Protein AF-A0A2Z2P612-F1 (afdb_monomer)

Secondary structure (DSSP, 8-state):
-EEEEEEEE-TT--TTGGG-EEEEESSHHHHHHHHHHHH-S-EEEEEEEES-GGGS-TTTTGGG---TTSSEEEES-GGG-

Sequence (81 aa):
MEIFWIEPTGPDLPQGAAFGMGVTARDLDDALALLRERLGPCEIGSSSRIRSMEEVEQNHVRPNMGNFLVRGIWYPNHSAW

Mean predicted aligned error: 4.03 Å

Foldseek 3Di:
DWWKWWAWDDDQFDPFNNVTWIFAAPDVVRRVVLCCVVGPDTHTPDMDTDPDPVVADDPPFVVQFADNVDGHIGPNNPVVD

pLDDT: mean 88.96, std 10.8, range [39.75, 98.12]

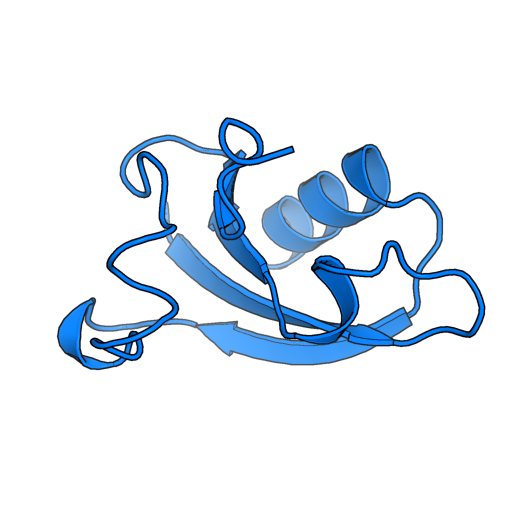Structure (mmCIF, N/CA/C/O backbone):
data_AF-A0A2Z2P612-F1
#
_entry.id   AF-A0A2Z2P612-F1
#
loop_
_atom_site.group_PDB
_atom_site.id
_atom_site.type_symbol
_atom_site.label_atom_id
_atom_site.label_alt_id
_atom_site.label_comp_id
_atom_site.label_asym_id
_atom_site.label_entity_id
_atom_site.label_seq_id
_atom_site.pdbx_PDB_ins_code
_atom_site.Cartn_x
_atom_site.Cartn_y
_atom_site.Cartn_z
_atom_site.occupancy
_atom_site.B_iso_or_equiv
_atom_site.auth_seq_id
_atom_site.auth_comp_id
_atom_site.auth_asym_id
_atom_site.auth_atom_id
_atom_site.pdbx_PDB_model_num
ATOM 1 N N . MET A 1 1 ? -10.158 -8.222 7.075 1.00 92.19 1 MET A N 1
ATOM 2 C CA . MET A 1 1 ? -9.258 -7.678 6.041 1.00 92.19 1 MET A CA 1
ATOM 3 C C . MET A 1 1 ? -8.656 -6.406 6.582 1.00 92.19 1 MET A C 1
ATOM 5 O O . MET A 1 1 ? -9.349 -5.658 7.264 1.00 92.19 1 MET A O 1
ATOM 9 N N . GLU A 1 2 ? -7.375 -6.219 6.325 1.00 96.69 2 GLU A N 1
ATOM 10 C CA . GLU A 1 2 ? -6.554 -5.104 6.773 1.00 96.69 2 GLU A CA 1
ATOM 11 C C . GLU A 1 2 ? -6.010 -4.377 5.545 1.00 96.69 2 GLU A C 1
ATOM 13 O O . GLU A 1 2 ? -5.909 -4.965 4.466 1.00 96.69 2 GLU A O 1
ATOM 18 N N . ILE A 1 3 ? -5.707 -3.093 5.709 1.00 97.25 3 ILE A N 1
ATOM 19 C CA . ILE A 1 3 ? -5.209 -2.234 4.638 1.00 97.25 3 ILE A CA 1
ATOM 20 C C . ILE A 1 3 ? -3.764 -1.883 4.966 1.00 97.25 3 ILE A C 1
ATOM 22 O O . ILE A 1 3 ? -3.453 -1.484 6.091 1.00 97.25 3 ILE A O 1
ATOM 26 N N . PHE A 1 4 ? -2.896 -2.031 3.977 1.00 97.56 4 PHE A N 1
ATOM 27 C CA . PHE A 1 4 ? -1.473 -1.774 4.083 1.00 97.56 4 PHE A CA 1
ATOM 28 C C . PHE A 1 4 ? -1.027 -0.780 3.020 1.00 97.56 4 PHE A C 1
ATOM 30 O O . PHE A 1 4 ? -1.504 -0.809 1.882 1.00 97.56 4 PHE A O 1
ATOM 37 N N . TRP A 1 5 ? -0.081 0.064 3.410 1.00 96.94 5 TRP A N 1
ATOM 38 C CA . TRP A 1 5 ? 0.795 0.778 2.499 1.00 96.94 5 TRP A CA 1
ATOM 39 C C . TRP A 1 5 ? 2.159 0.103 2.532 1.00 96.94 5 TRP A C 1
ATOM 41 O O . TRP A 1 5 ? 2.706 -0.133 3.612 1.00 96.94 5 TRP A O 1
ATOM 51 N N . ILE A 1 6 ? 2.683 -0.264 1.369 1.00 96.12 6 ILE A N 1
ATOM 52 C CA . ILE A 1 6 ? 3.936 -1.011 1.272 1.00 96.12 6 ILE A CA 1
ATOM 53 C C . ILE A 1 6 ? 4.816 -0.364 0.218 1.00 96.12 6 ILE A C 1
ATOM 55 O O . ILE A 1 6 ? 4.384 -0.160 -0.913 1.00 96.12 6 ILE A O 1
ATOM 59 N N . GLU A 1 7 ? 6.057 -0.080 0.584 1.00 94.56 7 GLU A N 1
ATOM 60 C CA . GLU A 1 7 ? 7.057 0.517 -0.294 1.00 94.56 7 GLU A CA 1
ATOM 61 C C . GLU A 1 7 ? 8.072 -0.561 -0.673 1.00 94.56 7 GLU A C 1
ATOM 63 O O . GLU A 1 7 ? 8.980 -0.860 0.113 1.00 94.56 7 GLU A O 1
ATOM 68 N N . PRO A 1 8 ? 7.907 -1.210 -1.841 1.00 92.19 8 PRO A N 1
ATOM 69 C CA . PRO A 1 8 ? 8.905 -2.141 -2.326 1.00 92.19 8 PRO A CA 1
ATOM 70 C C . PRO A 1 8 ? 10.175 -1.380 -2.722 1.00 92.19 8 PRO A C 1
ATOM 72 O O . PRO A 1 8 ? 10.125 -0.238 -3.178 1.00 92.19 8 PRO A O 1
ATOM 75 N N . THR A 1 9 ? 11.321 -2.037 -2.586 1.00 89.81 9 THR A N 1
ATOM 76 C CA . THR A 1 9 ? 12.628 -1.522 -3.003 1.00 89.81 9 THR A CA 1
ATOM 77 C C . THR A 1 9 ? 13.328 -2.527 -3.910 1.00 89.81 9 THR A C 1
ATOM 79 O O . THR A 1 9 ? 13.146 -3.740 -3.792 1.00 89.81 9 THR A O 1
ATOM 82 N N . GLY A 1 10 ? 14.120 -2.021 -4.852 1.00 83.94 10 GLY A N 1
ATOM 83 C CA . GLY A 1 10 ? 14.887 -2.851 -5.773 1.00 83.94 10 GLY A CA 1
ATOM 84 C C . GLY A 1 10 ? 15.204 -2.135 -7.087 1.00 83.94 10 GLY A C 1
ATOM 85 O O . GLY A 1 10 ? 14.535 -1.157 -7.425 1.00 83.94 10 GLY A O 1
ATOM 86 N N . PRO A 1 11 ? 16.219 -2.610 -7.826 1.00 77.25 11 PRO A N 1
ATOM 87 C CA . PRO A 1 11 ? 16.663 -1.980 -9.070 1.00 77.25 11 PRO A CA 1
ATOM 88 C C . PRO A 1 11 ? 15.658 -2.129 -10.223 1.00 77.25 11 PRO A C 1
ATOM 90 O O . PRO A 1 11 ? 15.603 -1.258 -11.085 1.00 77.25 11 PRO A O 1
ATOM 93 N N . ASP A 1 12 ? 14.839 -3.185 -10.210 1.00 82.81 12 ASP A N 1
ATOM 94 C CA . ASP A 1 12 ? 13.975 -3.576 -11.336 1.00 82.81 12 ASP A CA 1
ATOM 95 C C . ASP A 1 12 ? 12.476 -3.384 -11.049 1.00 82.81 12 ASP A C 1
ATOM 97 O O . ASP A 1 12 ? 11.619 -4.063 -11.620 1.00 82.81 12 ASP A O 1
ATOM 101 N N . LEU A 1 13 ? 12.127 -2.473 -10.136 1.00 82.38 13 LEU A N 1
ATOM 102 C CA . LEU A 1 13 ? 10.724 -2.207 -9.833 1.00 82.38 13 LEU A CA 1
ATOM 103 C C . LEU A 1 13 ? 10.017 -1.520 -11.010 1.00 82.38 13 LEU A C 1
ATOM 105 O O . LEU A 1 13 ? 10.542 -0.556 -11.573 1.00 82.38 13 LEU A O 1
ATOM 109 N N . PRO A 1 14 ? 8.779 -1.932 -11.343 1.00 81.31 14 PRO A N 1
ATOM 110 C CA . PRO A 1 14 ? 7.931 -1.173 -12.251 1.00 81.31 14 PRO A CA 1
ATOM 111 C C . PRO A 1 14 ? 7.791 0.282 -11.786 1.00 81.31 14 PRO A C 1
ATOM 113 O O . PRO A 1 14 ? 7.644 0.540 -10.592 1.00 81.31 14 PRO A O 1
ATOM 116 N N . GLN A 1 15 ? 7.770 1.230 -12.729 1.00 72.06 15 GLN A N 1
ATOM 117 C CA . GLN A 1 15 ? 7.836 2.675 -12.454 1.00 72.06 15 GLN A CA 1
ATOM 118 C C . GLN A 1 15 ? 6.762 3.181 -11.467 1.00 72.06 15 GLN A C 1
ATOM 120 O O . GLN A 1 15 ? 6.999 4.152 -10.760 1.00 72.06 15 GLN A O 1
ATOM 125 N N . GLY A 1 16 ? 5.606 2.513 -11.364 1.00 74.25 16 GLY A N 1
ATOM 126 C CA . GLY A 1 16 ? 4.559 2.846 -10.387 1.00 74.25 16 GLY A CA 1
ATOM 127 C C . GLY A 1 16 ? 4.728 2.225 -8.997 1.00 74.25 16 GLY A C 1
ATOM 128 O O . GLY A 1 16 ? 4.158 2.739 -8.044 1.00 74.25 16 GLY A O 1
ATOM 129 N N . ALA A 1 17 ? 5.500 1.145 -8.865 1.00 78.75 17 ALA A N 1
ATOM 130 C CA . ALA A 1 17 ? 5.678 0.432 -7.600 1.00 78.75 17 ALA A CA 1
ATOM 131 C C . ALA A 1 17 ? 6.674 1.129 -6.663 1.00 78.75 17 ALA A C 1
ATOM 133 O O . ALA A 1 17 ? 6.544 1.028 -5.446 1.00 78.75 17 ALA A O 1
ATOM 134 N N . ALA A 1 18 ? 7.626 1.883 -7.220 1.00 79.19 18 ALA A N 1
ATOM 135 C CA . ALA A 1 18 ? 8.611 2.644 -6.449 1.00 79.19 18 ALA A CA 1
ATOM 136 C C . ALA A 1 18 ? 7.988 3.743 -5.563 1.00 79.19 18 ALA A C 1
ATOM 138 O O . ALA A 1 18 ? 8.630 4.214 -4.631 1.00 79.19 18 ALA A O 1
ATOM 139 N N . PHE A 1 19 ? 6.743 4.146 -5.840 1.00 82.81 19 PHE A N 1
ATOM 140 C CA . PHE A 1 19 ? 6.023 5.178 -5.086 1.00 82.81 19 PHE A CA 1
ATOM 141 C C . PHE A 1 19 ? 5.133 4.621 -3.972 1.00 82.81 19 PHE A C 1
ATOM 143 O O . PHE A 1 19 ? 4.380 5.379 -3.367 1.00 82.81 19 PHE A O 1
ATOM 150 N N . GLY A 1 20 ? 5.205 3.316 -3.712 1.00 91.94 20 GLY A N 1
ATOM 151 C CA . GLY A 1 20 ? 4.364 2.644 -2.735 1.00 91.94 20 GLY A CA 1
ATOM 152 C C . GLY A 1 20 ? 3.091 2.055 -3.337 1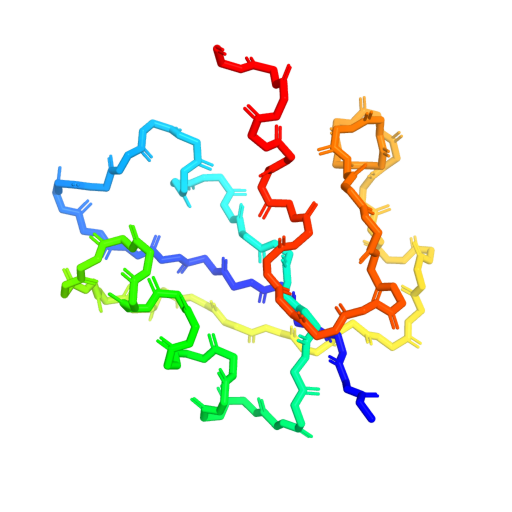.00 91.94 20 GLY A C 1
ATOM 153 O O . GLY A 1 20 ? 2.614 2.438 -4.407 1.00 91.94 20 GLY A O 1
ATOM 154 N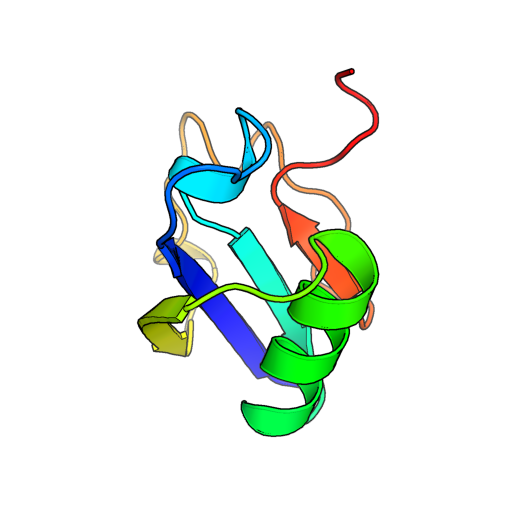 N . MET A 1 21 ? 2.569 1.058 -2.634 1.00 94.38 21 MET A N 1
ATOM 155 C CA . MET A 1 21 ? 1.496 0.188 -3.085 1.00 94.38 21 MET A CA 1
ATOM 156 C C . MET A 1 21 ? 0.429 0.092 -2.001 1.00 94.38 21 MET A C 1
ATOM 158 O O . MET A 1 21 ? 0.720 -0.222 -0.844 1.00 94.38 21 MET A O 1
ATOM 162 N N . GLY A 1 22 ? -0.819 0.321 -2.396 1.00 95.94 22 GLY A N 1
ATOM 163 C CA . GLY A 1 22 ? -1.979 0.118 -1.542 1.00 95.94 22 GLY A CA 1
ATOM 164 C C . GLY A 1 22 ? -2.477 -1.314 -1.670 1.00 95.94 22 GLY A C 1
ATOM 165 O O . GLY A 1 22 ? -2.817 -1.748 -2.773 1.00 95.94 22 GLY A O 1
ATOM 166 N N . VAL A 1 23 ? -2.532 -2.049 -0.559 1.00 97.00 23 VAL A N 1
ATOM 167 C CA . VAL A 1 23 ? -2.934 -3.462 -0.547 1.00 97.00 23 VAL A CA 1
ATOM 168 C C . VAL A 1 23 ? -3.993 -3.709 0.515 1.00 97.00 23 VAL A C 1
ATOM 170 O O . VAL A 1 23 ? -3.849 -3.280 1.656 1.00 97.00 23 VAL A O 1
ATOM 173 N N . THR A 1 24 ? -5.050 -4.430 0.159 1.00 97.75 24 THR A N 1
ATOM 174 C CA . THR A 1 24 ? -6.007 -4.970 1.126 1.00 97.75 24 THR A CA 1
ATOM 175 C C . THR A 1 24 ? -5.819 -6.478 1.204 1.0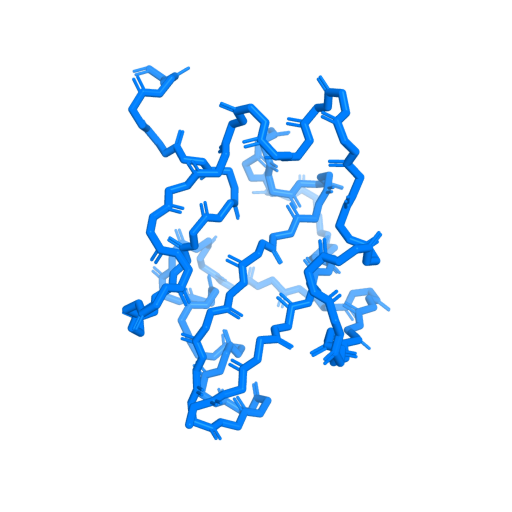0 97.75 24 THR A C 1
ATOM 177 O O . THR A 1 24 ? -5.938 -7.179 0.200 1.00 97.75 24 THR A O 1
ATOM 180 N N . ALA A 1 25 ? -5.529 -6.990 2.397 1.00 98.06 25 ALA A N 1
ATOM 181 C CA . ALA A 1 25 ? -5.157 -8.387 2.616 1.00 98.06 25 ALA A CA 1
ATOM 182 C C . ALA A 1 25 ? -5.718 -8.929 3.940 1.00 98.06 25 ALA A C 1
ATOM 184 O O . ALA A 1 25 ? -6.427 -8.230 4.667 1.00 98.06 25 ALA A O 1
ATOM 185 N N . ARG A 1 26 ? -5.473 -10.204 4.248 1.00 98.12 26 ARG A N 1
ATOM 186 C CA . ARG A 1 26 ? -5.850 -10.793 5.547 1.00 98.12 26 ARG A CA 1
ATOM 187 C C . ARG A 1 26 ? -4.919 -10.354 6.676 1.00 98.12 26 ARG A C 1
ATOM 189 O O . ARG A 1 26 ? -5.413 -10.073 7.762 1.00 98.12 26 ARG A O 1
ATOM 196 N N . ASP A 1 27 ? -3.632 -10.268 6.372 1.00 97.94 27 ASP A N 1
ATOM 197 C CA . ASP A 1 27 ? -2.519 -9.903 7.246 1.00 97.94 27 ASP A CA 1
ATOM 198 C C . ASP A 1 27 ? -1.348 -9.386 6.379 1.00 97.94 27 ASP A C 1
ATOM 200 O O . ASP A 1 27 ? -1.481 -9.254 5.155 1.00 97.94 27 ASP A O 1
ATOM 204 N N . LEU A 1 28 ? -0.212 -9.060 7.007 1.00 97.50 28 LEU A N 1
ATOM 205 C CA . LEU A 1 28 ? 0.968 -8.551 6.303 1.00 97.50 28 LEU A CA 1
ATOM 206 C C . LEU A 1 28 ? 1.569 -9.593 5.347 1.00 97.50 28 LEU A C 1
ATOM 208 O O . LEU A 1 28 ? 1.943 -9.237 4.233 1.00 97.50 28 LEU A O 1
ATOM 212 N N . ASP A 1 29 ? 1.630 -10.868 5.733 1.00 97.38 29 ASP A N 1
ATOM 213 C CA . ASP A 1 29 ? 2.210 -11.923 4.892 1.00 97.38 29 ASP A CA 1
ATOM 214 C C . ASP A 1 29 ? 1.396 -12.127 3.605 1.00 97.38 29 ASP A C 1
ATOM 216 O O . ASP A 1 29 ? 1.959 -12.227 2.512 1.00 97.38 29 ASP A O 1
ATOM 220 N N . ASP A 1 30 ? 0.066 -12.100 3.711 1.00 98.00 30 ASP A N 1
ATOM 221 C CA . ASP A 1 30 ? -0.862 -12.133 2.581 1.00 98.00 30 ASP A CA 1
ATOM 222 C C . ASP A 1 30 ? -0.695 -10.898 1.675 1.00 98.00 30 ASP A C 1
ATOM 224 O O . ASP A 1 30 ? -0.758 -11.019 0.450 1.00 98.00 30 ASP A O 1
ATOM 228 N N . ALA A 1 31 ? -0.430 -9.718 2.250 1.00 97.25 31 ALA A N 1
ATOM 229 C CA . ALA A 1 31 ? -0.160 -8.497 1.488 1.00 97.25 31 ALA A CA 1
ATOM 230 C C . ALA A 1 31 ? 1.166 -8.579 0.711 1.00 97.25 31 ALA A C 1
ATOM 232 O O . ALA A 1 31 ? 1.227 -8.221 -0.467 1.00 97.25 31 ALA A O 1
ATOM 233 N N . LEU A 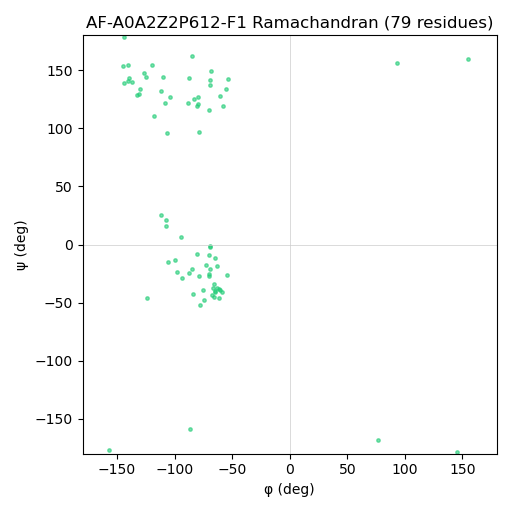1 32 ? 2.219 -9.098 1.347 1.00 96.00 32 LEU A N 1
ATOM 234 C CA . LEU A 1 32 ? 3.525 -9.301 0.719 1.00 96.00 32 LEU A CA 1
ATOM 235 C C . LEU A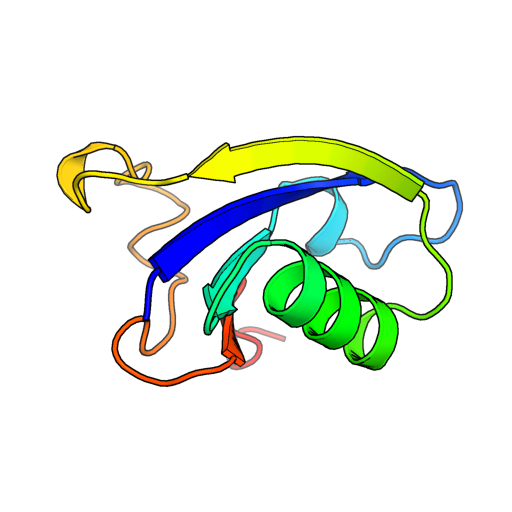 1 32 ? 3.471 -10.366 -0.380 1.00 96.00 32 LEU A C 1
ATOM 237 O O . LEU A 1 32 ? 4.120 -10.214 -1.416 1.00 96.00 32 LEU A O 1
ATOM 241 N N . ALA A 1 33 ? 2.687 -11.429 -0.185 1.00 95.94 33 ALA A N 1
ATOM 242 C CA . ALA A 1 33 ? 2.466 -12.450 -1.204 1.00 95.94 33 ALA A CA 1
ATOM 243 C C . ALA A 1 33 ? 1.803 -11.861 -2.460 1.00 95.94 33 ALA A C 1
ATOM 245 O O . ALA A 1 33 ? 2.292 -12.092 -3.565 1.00 95.94 33 ALA A O 1
ATOM 246 N N . LEU A 1 34 ? 0.762 -11.035 -2.289 1.00 95.31 34 LEU A N 1
ATOM 247 C CA . LEU A 1 34 ? 0.093 -10.330 -3.391 1.00 95.31 34 LEU A CA 1
ATOM 248 C C . LEU A 1 34 ? 1.050 -9.415 -4.170 1.00 95.31 34 LEU A C 1
ATOM 250 O O . LEU A 1 34 ? 1.003 -9.366 -5.399 1.00 95.31 34 LEU A O 1
ATOM 254 N N . LEU A 1 35 ? 1.939 -8.703 -3.473 1.00 93.00 35 LEU A N 1
ATOM 255 C CA . LEU A 1 35 ? 2.936 -7.853 -4.128 1.00 93.00 35 LEU A CA 1
ATOM 256 C C . LEU A 1 35 ? 3.949 -8.652 -4.932 1.00 93.00 35 LEU A C 1
ATOM 258 O O . LEU A 1 35 ? 4.229 -8.295 -6.073 1.00 93.00 35 LEU A O 1
ATOM 262 N N . ARG A 1 36 ? 4.473 -9.742 -4.369 1.00 92.19 36 ARG A N 1
ATOM 263 C CA . ARG A 1 36 ? 5.444 -10.601 -5.058 1.00 92.19 36 ARG A CA 1
ATOM 264 C C . ARG A 1 36 ? 4.840 -11.301 -6.270 1.00 92.19 36 ARG A C 1
ATOM 266 O O . ARG A 1 36 ? 5.527 -11.467 -7.270 1.00 92.19 36 ARG A O 1
ATOM 273 N N . GLU A 1 37 ? 3.562 -11.665 -6.211 1.00 92.44 37 GLU A N 1
ATOM 274 C CA . GLU A 1 37 ? 2.831 -12.195 -7.367 1.00 92.44 37 GLU A CA 1
ATOM 275 C C . GLU A 1 37 ? 2.767 -11.168 -8.509 1.00 92.44 37 GLU A C 1
ATOM 277 O O . GLU A 1 37 ? 2.915 -11.523 -9.677 1.00 92.44 37 GLU A O 1
ATOM 282 N N . ARG A 1 38 ? 2.599 -9.880 -8.180 1.00 89.56 38 ARG A N 1
ATOM 283 C CA . ARG A 1 38 ? 2.456 -8.805 -9.171 1.00 89.56 38 ARG A CA 1
ATOM 284 C C . ARG A 1 38 ? 3.780 -8.256 -9.703 1.00 89.56 38 ARG A C 1
ATOM 286 O O . ARG A 1 38 ? 3.861 -7.942 -10.891 1.00 89.56 38 ARG A O 1
ATOM 293 N N . LEU A 1 39 ? 4.757 -8.056 -8.823 1.00 88.38 39 LEU A N 1
ATOM 294 C CA . LEU A 1 39 ? 6.023 -7.371 -9.105 1.00 88.38 39 LEU A CA 1
ATOM 295 C C . LEU A 1 39 ? 7.177 -8.349 -9.359 1.00 88.38 39 LEU A C 1
ATOM 297 O O . LEU A 1 39 ? 8.226 -7.936 -9.840 1.00 88.38 39 LEU A O 1
ATOM 301 N N . GLY A 1 40 ? 6.994 -9.630 -9.034 1.00 88.12 40 GLY A N 1
ATOM 302 C CA . GLY A 1 40 ? 8.092 -10.579 -8.918 1.00 88.12 40 GLY A CA 1
ATOM 303 C C . GLY A 1 40 ? 8.879 -10.401 -7.611 1.00 88.12 40 GLY A C 1
ATOM 304 O O . GLY A 1 40 ? 8.426 -9.722 -6.680 1.00 88.12 40 GLY A O 1
ATOM 305 N N . PRO A 1 41 ? 10.056 -11.042 -7.502 1.00 86.62 41 PRO A N 1
ATOM 306 C CA . PRO A 1 41 ? 10.934 -10.891 -6.347 1.00 86.62 41 PRO A CA 1
ATOM 307 C C . PRO A 1 41 ? 11.323 -9.421 -6.133 1.00 86.62 41 PRO A C 1
ATOM 309 O O . PRO A 1 41 ? 11.949 -8.806 -6.989 1.00 86.62 41 PRO A O 1
ATOM 312 N N . CYS A 1 42 ? 10.957 -8.867 -4.979 1.00 87.44 42 CYS A N 1
ATOM 313 C CA . CYS A 1 42 ? 11.312 -7.515 -4.557 1.00 87.44 42 CYS A CA 1
ATOM 314 C C . CYS A 1 42 ? 11.651 -7.497 -3.064 1.00 87.44 42 CYS A C 1
ATOM 316 O O . CYS A 1 42 ? 11.184 -8.349 -2.293 1.00 87.44 42 CYS A O 1
ATOM 318 N N . GLU A 1 43 ? 12.465 -6.524 -2.665 1.00 91.12 43 GLU A N 1
ATOM 319 C CA . GLU A 1 43 ? 12.672 -6.201 -1.259 1.00 91.12 43 GLU A CA 1
ATOM 320 C C . GLU A 1 43 ? 11.575 -5.248 -0.779 1.00 91.12 43 GLU A C 1
ATOM 322 O O . GLU A 1 43 ? 10.865 -4.634 -1.576 1.00 91.12 43 GLU A O 1
ATOM 327 N N . ILE A 1 44 ? 11.412 -5.151 0.537 1.00 93.12 44 ILE A N 1
ATOM 328 C CA . ILE A 1 44 ? 10.409 -4.294 1.165 1.00 93.12 44 ILE A CA 1
ATOM 329 C C . ILE A 1 44 ? 11.161 -3.270 1.998 1.00 93.12 44 ILE A C 1
ATOM 331 O O . ILE A 1 44 ? 11.772 -3.630 3.003 1.00 93.12 44 ILE A O 1
ATOM 335 N N . GLY A 1 45 ? 11.126 -2.009 1.573 1.00 91.44 45 GLY A N 1
ATOM 336 C CA . GLY A 1 45 ? 11.753 -0.912 2.302 1.00 91.44 45 GLY A CA 1
ATOM 337 C C . GLY A 1 45 ? 10.947 -0.541 3.538 1.00 91.44 45 GLY A C 1
ATOM 338 O O . GLY A 1 45 ? 11.491 -0.443 4.637 1.00 91.44 45 GLY A O 1
ATOM 339 N N . SER A 1 46 ? 9.632 -0.379 3.376 1.00 94.12 46 SER A N 1
ATOM 340 C CA . SER A 1 46 ? 8.727 -0.082 4.483 1.00 94.12 46 SER A CA 1
ATOM 341 C C . SER A 1 46 ? 7.366 -0.753 4.299 1.00 94.12 46 SER A C 1
ATOM 343 O O . SER A 1 46 ? 6.930 -1.062 3.187 1.00 94.12 46 SER A O 1
ATOM 345 N N . SER A 1 47 ? 6.690 -1.013 5.417 1.00 95.75 47 SER A N 1
ATOM 346 C CA . SER A 1 47 ? 5.283 -1.405 5.417 1.00 95.75 47 SER A CA 1
ATOM 347 C C . SER A 1 47 ? 4.583 -0.804 6.626 1.00 95.75 47 SER A C 1
ATOM 349 O O . SER A 1 47 ? 5.133 -0.771 7.730 1.00 95.75 47 SER A O 1
ATOM 351 N N . SER A 1 48 ? 3.369 -0.312 6.421 1.00 96.38 48 SER A N 1
ATOM 352 C CA . SER A 1 48 ? 2.544 0.247 7.481 1.00 96.38 48 SER A CA 1
ATOM 353 C C . SER A 1 48 ? 1.095 -0.179 7.304 1.00 96.38 48 SER A C 1
ATOM 355 O O . SER A 1 48 ? 0.575 -0.310 6.195 1.00 96.38 48 SER A O 1
ATOM 357 N N . ARG A 1 49 ? 0.428 -0.434 8.429 1.00 97.25 49 ARG A N 1
ATOM 358 C CA . ARG A 1 49 ? -1.010 -0.677 8.449 1.00 97.25 49 ARG A CA 1
ATOM 359 C C . ARG A 1 49 ? -1.737 0.662 8.473 1.00 97.25 49 ARG A C 1
ATOM 361 O O . ARG A 1 49 ? -1.535 1.440 9.403 1.00 97.25 49 ARG A O 1
ATOM 368 N N . ILE A 1 50 ? -2.630 0.862 7.513 1.00 95.88 50 ILE A N 1
ATOM 369 C CA . ILE A 1 50 ? -3.535 2.009 7.452 1.00 95.88 50 ILE A CA 1
ATOM 370 C C . ILE A 1 50 ? -4.700 1.738 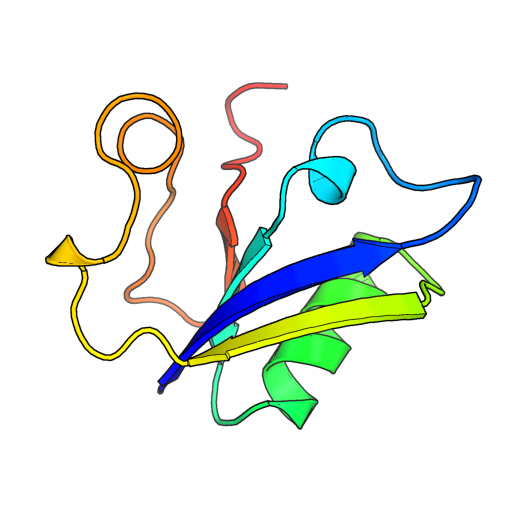8.411 1.00 95.88 50 ILE A C 1
ATOM 372 O O . ILE A 1 50 ? -5.394 0.724 8.281 1.00 95.88 50 ILE A O 1
ATOM 376 N N . ARG A 1 51 ? -4.907 2.612 9.404 1.00 93.25 51 ARG A N 1
ATOM 377 C CA . ARG A 1 51 ? -6.012 2.476 10.376 1.00 93.25 51 ARG A CA 1
ATOM 378 C C . ARG A 1 51 ? -7.247 3.261 9.944 1.00 93.25 51 ARG A C 1
ATOM 380 O O . ARG A 1 51 ? -8.361 2.855 10.265 1.00 93.25 51 ARG A O 1
ATOM 387 N N . SER A 1 52 ? -7.047 4.341 9.198 1.00 91.38 52 SER A N 1
ATOM 388 C CA . SER A 1 52 ? -8.085 5.182 8.612 1.00 91.38 52 SER A CA 1
ATOM 389 C C . SER A 1 52 ? -7.737 5.544 7.172 1.00 91.38 52 SER A C 1
ATOM 391 O O . SER A 1 52 ? -6.601 5.893 6.868 1.00 91.38 52 SER A O 1
ATOM 393 N N . MET A 1 53 ? -8.733 5.551 6.283 1.00 87.19 53 MET A N 1
ATOM 394 C CA . MET A 1 53 ? -8.553 6.024 4.902 1.00 87.19 53 MET A CA 1
ATOM 395 C C . MET A 1 53 ? -8.225 7.522 4.811 1.00 87.19 53 MET A C 1
ATOM 397 O O . MET A 1 53 ? -7.825 7.992 3.751 1.00 87.19 53 MET A O 1
ATOM 401 N N . GLU A 1 54 ? -8.369 8.270 5.906 1.00 89.56 54 GLU A N 1
ATOM 402 C CA . GLU A 1 54 ? -7.897 9.655 6.009 1.00 89.56 54 GLU A CA 1
ATOM 403 C C . GLU A 1 54 ? -6.364 9.758 6.032 1.00 89.56 54 GLU A C 1
ATOM 405 O O . GLU A 1 54 ? -5.828 10.809 5.692 1.00 89.56 54 GLU A O 1
ATOM 410 N N . GLU A 1 55 ? -5.658 8.674 6.381 1.00 88.38 55 GLU A N 1
ATOM 411 C CA . GLU A 1 55 ? -4.190 8.591 6.320 1.00 88.38 55 GLU A CA 1
ATOM 412 C C . GLU A 1 55 ? -3.678 8.497 4.873 1.00 88.38 55 GLU A C 1
ATOM 414 O O . GLU A 1 55 ? -2.502 8.744 4.611 1.00 88.38 55 GLU A O 1
ATOM 419 N N . VAL A 1 56 ? -4.552 8.134 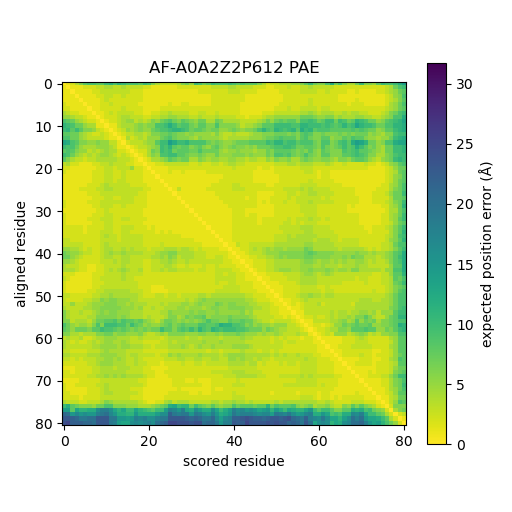3.928 1.00 86.69 56 VAL A N 1
ATOM 420 C CA . VAL A 1 56 ? -4.199 7.995 2.514 1.00 86.69 56 VAL A CA 1
ATOM 421 C C . VAL A 1 56 ? -4.155 9.371 1.856 1.00 86.69 56 VAL A C 1
ATOM 423 O O . VAL A 1 56 ? -5.122 10.136 1.904 1.00 86.69 56 VAL A O 1
ATOM 426 N N . GLU A 1 57 ? -3.033 9.665 1.200 1.00 85.62 57 GLU A N 1
ATOM 427 C CA . GLU A 1 57 ? -2.782 10.948 0.546 1.00 85.62 57 GLU A CA 1
ATOM 428 C C . GLU A 1 57 ? -3.887 11.292 -0.477 1.00 85.62 57 GLU A C 1
ATOM 430 O O . GLU A 1 57 ? -4.341 10.456 -1.266 1.00 85.62 57 GLU A O 1
ATOM 435 N N . GLN A 1 58 ? -4.368 12.538 -0.423 1.00 82.69 58 GLN A N 1
ATOM 436 C CA . GLN A 1 58 ? -5.629 12.920 -1.055 1.00 82.69 58 GLN A CA 1
ATOM 437 C C . GLN A 1 58 ? -5.529 13.354 -2.520 1.00 82.69 58 GLN A C 1
ATOM 439 O O . GLN A 1 58 ? -6.531 13.256 -3.227 1.00 82.69 58 GLN A O 1
ATOM 444 N N . ASN A 1 59 ? -4.377 13.829 -2.986 1.00 84.25 59 ASN A N 1
ATOM 445 C CA . ASN A 1 59 ? -4.230 14.458 -4.301 1.00 84.25 59 ASN A CA 1
ATOM 446 C C . ASN A 1 59 ? -3.700 13.504 -5.379 1.00 84.25 59 ASN A C 1
ATOM 448 O O . ASN A 1 59 ? -3.944 13.719 -6.563 1.00 84.25 59 ASN A O 1
ATOM 452 N N . HIS A 1 60 ? -2.997 12.447 -4.986 1.00 82.69 60 HIS A N 1
ATOM 453 C CA . HIS A 1 60 ? -2.344 11.485 -5.868 1.00 82.69 60 HIS A CA 1
ATOM 454 C C . HIS A 1 60 ? -2.796 10.059 -5.589 1.00 82.69 60 HIS A C 1
ATOM 456 O O . HIS A 1 60 ? -3.142 9.351 -6.534 1.00 82.69 60 HIS A O 1
ATOM 462 N N . VAL A 1 61 ? -2.852 9.630 -4.326 1.00 88.06 61 VAL A N 1
ATOM 463 C CA . VAL A 1 61 ? -3.189 8.230 -4.025 1.00 88.06 61 VAL A CA 1
ATOM 464 C C . VAL A 1 61 ? -4.690 7.987 -4.158 1.00 88.06 61 VAL A C 1
ATOM 466 O O . VAL A 1 61 ? -5.105 7.108 -4.913 1.00 88.06 61 VAL A O 1
ATOM 469 N N . ARG A 1 62 ? -5.528 8.803 -3.502 1.00 88.69 62 ARG A N 1
ATOM 470 C CA . ARG A 1 62 ? -6.995 8.652 -3.562 1.00 88.69 62 ARG A CA 1
ATOM 471 C C . ARG A 1 62 ? -7.594 8.778 -4.973 1.00 88.69 62 ARG A C 1
ATOM 473 O O . ARG A 1 62 ? -8.504 8.011 -5.267 1.00 88.69 62 ARG A O 1
ATOM 480 N N . PRO A 1 63 ? -7.144 9.676 -5.867 1.00 88.81 63 PRO A N 1
ATOM 481 C CA . PRO A 1 63 ? -7.695 9.738 -7.224 1.00 88.81 63 PRO A CA 1
ATOM 482 C C . PRO A 1 63 ? -7.308 8.540 -8.095 1.00 88.81 63 PRO A C 1
ATOM 484 O O . PRO A 1 63 ? -8.034 8.197 -9.022 1.00 88.81 63 PRO A O 1
ATOM 487 N N . ASN A 1 64 ? -6.184 7.889 -7.783 1.00 88.88 64 ASN A N 1
ATOM 488 C CA . ASN A 1 64 ? -5.635 6.776 -8.555 1.00 88.88 64 ASN A CA 1
ATOM 489 C C . ASN A 1 64 ? -5.794 5.423 -7.836 1.00 88.88 64 ASN A C 1
ATOM 491 O O . ASN A 1 64 ? -5.129 4.449 -8.201 1.00 88.88 64 ASN A O 1
ATOM 495 N N . MET A 1 65 ? -6.654 5.346 -6.813 1.00 91.00 65 MET A N 1
ATOM 496 C CA . MET A 1 65 ? -6.971 4.097 -6.122 1.00 91.00 65 MET A CA 1
ATOM 497 C C . MET A 1 65 ? -8.116 3.346 -6.806 1.00 91.00 65 MET A C 1
ATOM 499 O O . MET A 1 65 ? -9.080 3.927 -7.300 1.00 91.00 65 MET A O 1
ATOM 503 N N . GLY A 1 66 ? -8.009 2.026 -6.809 1.00 92.69 66 GLY A N 1
ATOM 504 C CA . GLY A 1 66 ? -9.071 1.086 -7.113 1.00 92.69 66 GLY A CA 1
ATOM 505 C C . GLY A 1 66 ? -9.889 0.757 -5.863 1.00 92.69 66 GLY A C 1
ATOM 506 O O . GLY A 1 66 ? -9.911 1.492 -4.875 1.00 92.69 66 GLY A O 1
ATOM 507 N N . ASN A 1 67 ? -10.578 -0.381 -5.895 1.00 93.25 67 ASN A N 1
ATOM 508 C CA . ASN A 1 67 ? -11.461 -0.785 -4.807 1.00 93.25 67 ASN A CA 1
ATOM 509 C C . ASN A 1 67 ? -10.686 -1.387 -3.619 1.00 93.25 67 ASN A C 1
ATOM 511 O O . ASN A 1 67 ? -10.408 -2.585 -3.597 1.00 93.25 67 ASN A O 1
ATOM 515 N N . PHE A 1 68 ? -10.404 -0.573 -2.598 1.00 94.06 68 PHE A N 1
ATOM 516 C CA . PHE A 1 68 ? -9.738 -1.017 -1.366 1.00 94.06 68 PHE A CA 1
ATOM 517 C C . PHE A 1 68 ? -10.609 -1.920 -0.466 1.00 94.06 68 PHE A C 1
ATOM 519 O O . PHE A 1 68 ? -10.098 -2.494 0.494 1.00 94.06 68 PHE A O 1
ATOM 526 N N . LEU A 1 69 ? -11.910 -2.082 -0.747 1.00 94.50 69 LEU A N 1
ATOM 527 C CA . LEU A 1 69 ? -12.796 -2.980 0.013 1.00 94.50 69 LEU A CA 1
ATOM 528 C C . LEU A 1 69 ? -12.661 -4.450 -0.410 1.00 94.50 69 LEU A C 1
ATOM 530 O O . LEU A 1 69 ? -13.230 -5.327 0.237 1.00 94.50 69 LEU A O 1
ATOM 534 N N . VAL A 1 70 ? -11.927 -4.728 -1.489 1.00 95.44 70 VAL A N 1
ATOM 535 C CA . VAL A 1 70 ? -11.702 -6.076 -2.021 1.00 95.44 70 VAL A CA 1
ATOM 536 C C . VAL A 1 70 ? -10.248 -6.476 -1.786 1.00 95.44 70 VAL A C 1
ATOM 538 O O . VAL A 1 70 ? -9.351 -5.642 -1.856 1.00 95.44 70 VAL A O 1
ATOM 541 N N . ARG A 1 71 ? -10.006 -7.762 -1.493 1.00 96.44 71 ARG A N 1
ATOM 542 C CA . ARG A 1 71 ? -8.646 -8.293 -1.334 1.00 96.44 71 ARG A CA 1
ATOM 543 C C . ARG A 1 71 ? -7.869 -8.119 -2.639 1.00 96.44 71 ARG A C 1
ATOM 545 O O . ARG A 1 71 ? -8.318 -8.591 -3.680 1.00 96.44 71 ARG A O 1
ATOM 552 N N . GLY A 1 72 ? -6.689 -7.518 -2.559 1.00 96.00 72 GLY A N 1
ATOM 553 C CA . GLY A 1 72 ? -5.831 -7.265 -3.709 1.00 96.00 72 GLY A CA 1
ATOM 554 C C . GLY A 1 72 ? -5.064 -5.954 -3.590 1.00 96.00 72 GLY A C 1
ATOM 555 O O . GLY A 1 72 ? -5.161 -5.234 -2.594 1.00 96.00 72 GLY A O 1
ATOM 556 N N . ILE A 1 73 ? -4.294 -5.657 -4.632 1.00 94.25 73 ILE A N 1
ATOM 557 C CA . ILE A 1 73 ? -3.615 -4.374 -4.800 1.00 94.25 73 ILE A CA 1
ATOM 558 C C . ILE A 1 73 ? -4.643 -3.378 -5.339 1.00 94.25 73 ILE A C 1
ATOM 560 O O . ILE A 1 73 ? -5.209 -3.586 -6.411 1.00 94.25 73 ILE A O 1
ATOM 564 N N . TRP A 1 74 ? -4.890 -2.308 -4.591 1.00 94.06 74 TRP A N 1
ATOM 565 C CA . TRP A 1 74 ? -5.804 -1.234 -4.975 1.00 94.06 74 TRP A CA 1
ATOM 566 C C . TRP A 1 74 ? -5.068 0.037 -5.401 1.00 94.06 74 TRP A C 1
ATOM 568 O O . TRP A 1 74 ? -5.683 0.889 -6.026 1.00 94.06 74 TRP A O 1
ATOM 578 N N . TYR A 1 75 ? -3.773 0.190 -5.126 1.00 92.94 75 TYR A N 1
ATOM 579 C CA . TYR A 1 75 ? -2.981 1.302 -5.659 1.00 92.94 75 TYR A CA 1
ATOM 580 C C . TYR A 1 75 ? -1.574 0.841 -6.063 1.00 92.94 75 TYR A C 1
ATOM 582 O O . TYR A 1 75 ? -0.981 0.057 -5.319 1.00 92.94 75 TYR A O 1
ATOM 590 N N . PRO A 1 76 ? -1.027 1.350 -7.182 1.00 89.94 76 PRO A N 1
ATOM 591 C CA . PRO A 1 76 ? -1.702 2.188 -8.178 1.00 89.94 76 PRO A CA 1
ATOM 592 C C . PRO A 1 76 ? -2.757 1.387 -8.956 1.00 89.94 76 PRO A C 1
ATOM 594 O O . PRO A 1 76 ? -2.551 0.214 -9.270 1.00 89.94 76 PRO A O 1
ATOM 597 N N . ASN A 1 77 ? -3.902 2.003 -9.269 1.00 83.62 77 ASN A N 1
ATOM 598 C CA . ASN A 1 77 ? -4.917 1.351 -10.091 1.00 83.62 77 ASN A CA 1
ATOM 599 C C . ASN A 1 77 ? -4.417 1.236 -11.540 1.00 83.62 77 ASN A C 1
ATOM 601 O O . ASN A 1 77 ? -4.197 2.234 -12.226 1.00 83.62 77 ASN A O 1
ATOM 605 N N . HIS A 1 78 ? -4.236 0.004 -12.012 1.00 66.94 78 HIS A N 1
ATOM 606 C CA . HIS A 1 78 ? -3.647 -0.280 -13.320 1.00 66.94 78 HIS A CA 1
ATOM 607 C C . HIS A 1 78 ? -4.527 0.106 -14.523 1.00 66.94 78 HIS A C 1
ATOM 609 O O . HIS A 1 78 ? -4.067 -0.024 -15.649 1.00 66.94 78 HIS A O 1
ATOM 615 N N . SER A 1 79 ? -5.746 0.623 -14.327 1.00 51.06 79 SER A N 1
ATOM 616 C CA . SER A 1 79 ? -6.555 1.200 -15.416 1.00 51.06 79 SER A CA 1
ATOM 617 C C . SER A 1 79 ? -6.004 2.522 -15.979 1.00 51.06 79 SER A C 1
ATOM 619 O O . SER A 1 79 ? -6.605 3.083 -16.888 1.00 51.06 79 SER A O 1
ATOM 621 N N . ALA A 1 80 ? -4.897 3.031 -15.429 1.00 39.75 80 ALA A N 1
ATOM 622 C CA . ALA A 1 80 ? -4.197 4.235 -15.878 1.00 39.75 80 ALA A CA 1
ATOM 623 C C . ALA A 1 80 ? -2.847 3.948 -16.583 1.00 39.75 80 ALA A C 1
ATOM 625 O O . ALA A 1 80 ? -1.996 4.835 -16.631 1.00 39.75 80 ALA A O 1
ATOM 626 N N . TRP A 1 81 ? -2.645 2.727 -17.098 1.00 44.44 81 TRP A N 1
ATOM 627 C CA . TRP A 1 81 ? -1.496 2.336 -17.932 1.00 44.44 81 TRP A CA 1
ATOM 628 C C . TRP A 1 81 ? -1.942 2.032 -19.360 1.00 44.44 81 TRP A C 1
ATOM 630 O O . TRP A 1 81 ? -2.984 1.352 -19.507 1.00 44.44 81 TRP A O 1
#

Radius of gyration: 11.54 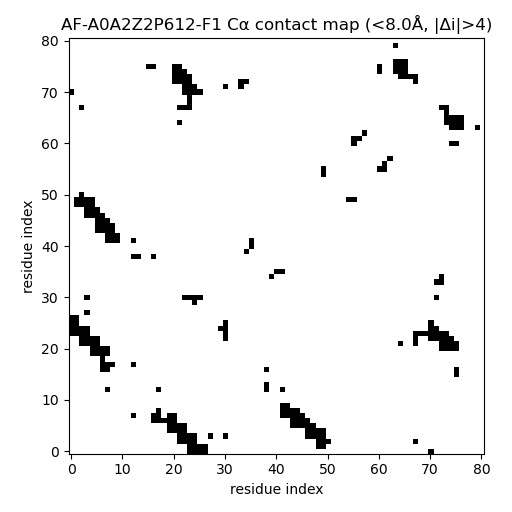Å; Cα contacts (8 Å, |Δi|>4): 140; chains: 1; bounding box: 30×27×28 Å

Solvent-accessible surface area (backbone atoms only — not comparable to full-atom values): 4769 Å² total; per-residue (Å²): 118,45,41,35,43,34,30,47,38,67,96,81,58,56,87,64,44,67,77,30,31,33,29,18,20,78,48,70,69,55,37,52,50,55,46,36,73,74,69,39,94,68,46,73,74,47,74,45,76,55,90,50,80,83,78,52,51,72,86,62,51,59,77,40,44,47,65,63,93,43,80,43,76,15,24,68,35,70,90,80,112

Nearest PDB structures (foldseek):
  8xa8-assembly1_E  TM=6.412E-01  e=6.007E+00  Bacillus
  8x6g-assembly1_G  TM=4.666E-01  e=6.375E+00  Staphylococcus aureus
  7nhz-assembly1_A  TM=4.901E-01  e=6.007E+00  Mycobacterium tuberculosis H37Rv